Protein AF-A0A6G3WQN5-F1 (afdb_monomer_lite)

InterPro domains:
  IPR000298 Cytochrome c oxidase subunit III-like [PF00510] (1-64)
  IPR000298 Cytochrome c oxidase subunit III-like [PS50253] (1-66)
  IPR013833 Cytochrome c oxidase, subunit III, 4-helical bundle [G3DSA:1.20.120.80] (1-66)
  IPR024791 Cytochrome c oxidase subunit III [PTHR11403] (1-65)
  IPR035973 Cytochrome c oxidase subunit III-like superfamily [SSF81452] (1-64)

Foldseek 3Di:
DVCVLVVVLVVLVVVLVVLQVVLVVVVVVPPDDDPVSVVSNVVSVVSVVVSVVVVVVVCCVPPVVD

Secondary structure (DSSP, 8-state):
-HHHHHHHHHHHHHHHHHHHHHHHHHHHHSSS--HHHHHHHHHHHHHHHHHHHHHHHHHIIIII--

Radius of gyration: 15.22 Å; chains: 1; bounding box: 31×15×43 Å

Sequence (66 aa):
VFYLTTGFHGLHVTGGLIAFLLVLGRTYAAKRFTHDQATAAIVVSYYWHFVDVVWIGLFATIYMIK

Organism: NCBI:txid2706086

pLDDT: mean 80.32, std 8.63, range [48.41, 90.88]

Structure (mmCIF, N/CA/C/O backbone):
data_AF-A0A6G3WQN5-F1
#
_entry.id   AF-A0A6G3WQN5-F1
#
loop_
_atom_site.group_PDB
_atom_site.id
_atom_site.type_symbol
_atom_site.label_atom_id
_atom_site.label_alt_id
_atom_site.label_comp_id
_atom_site.label_asym_id
_atom_site.label_entity_id
_atom_site.label_seq_id
_atom_site.pdbx_PDB_ins_code
_atom_site.Cartn_x
_atom_site.Cartn_y
_atom_site.Cartn_z
_atom_site.occupancy
_atom_site.B_iso_or_equiv
_atom_site.auth_seq_id
_atom_site.auth_comp_id
_atom_site.auth_asym_id
_atom_site.auth_atom_id
_atom_site.pdbx_PDB_model_num
ATOM 1 N N . VAL A 1 1 ? -7.164 -3.175 21.034 1.00 64.62 1 VAL A N 1
ATOM 2 C CA . VAL A 1 1 ? -7.250 -3.825 19.704 1.00 64.62 1 VAL A CA 1
ATOM 3 C C . VAL A 1 1 ? -7.340 -2.808 18.580 1.00 64.62 1 VAL A C 1
ATOM 5 O O . VAL A 1 1 ? -6.340 -2.703 17.895 1.00 64.62 1 VAL A O 1
ATOM 8 N N . PHE A 1 2 ? -8.399 -1.985 18.484 1.00 69.19 2 PHE A N 1
ATOM 9 C CA . PHE A 1 2 ? -8.591 -0.944 17.448 1.00 69.19 2 PHE A CA 1
ATOM 10 C C . PHE A 1 2 ? -7.296 -0.288 16.937 1.00 69.19 2 PHE A C 1
ATOM 12 O O . PHE A 1 2 ? -6.857 -0.615 15.846 1.00 69.19 2 PHE A O 1
ATOM 19 N N . TYR A 1 3 ? -6.622 0.536 17.747 1.00 69.62 3 TYR A N 1
ATOM 20 C CA . TYR A 1 3 ? -5.429 1.286 17.322 1.00 69.62 3 TYR A CA 1
ATOM 21 C C . TYR A 1 3 ? -4.262 0.422 16.824 1.00 69.62 3 TYR A C 1
ATOM 23 O O . TYR A 1 3 ? -3.510 0.860 15.961 1.00 69.62 3 TYR A O 1
ATOM 31 N N . LEU A 1 4 ? -4.119 -0.802 17.336 1.00 77.25 4 LEU A N 1
ATOM 32 C CA . LEU A 1 4 ? -3.028 -1.700 16.963 1.00 77.25 4 LEU A CA 1
ATOM 33 C C . LEU A 1 4 ? -3.316 -2.367 15.609 1.00 77.25 4 LEU A C 1
ATOM 35 O O . LEU A 1 4 ? -2.460 -2.367 14.732 1.00 77.25 4 LEU A O 1
ATOM 39 N N . THR A 1 5 ? -4.551 -2.831 15.394 1.00 76.94 5 THR A N 1
ATOM 40 C CA . THR A 1 5 ? -5.016 -3.356 14.097 1.00 76.94 5 THR A CA 1
ATOM 41 C C . THR A 1 5 ? -5.088 -2.277 13.018 1.00 76.94 5 THR A C 1
ATOM 43 O O . THR A 1 5 ? -4.598 -2.491 11.912 1.00 76.94 5 THR A O 1
ATOM 46 N N . THR A 1 6 ? -5.632 -1.098 13.331 1.00 80.00 6 THR A N 1
ATOM 47 C CA . THR A 1 6 ? -5.730 0.019 12.382 1.00 80.00 6 THR A CA 1
ATOM 48 C C . THR A 1 6 ? -4.348 0.592 12.061 1.00 80.00 6 THR A C 1
ATOM 50 O O . THR A 1 6 ? -4.069 0.906 10.908 1.00 80.00 6 THR A O 1
ATOM 53 N N . GLY A 1 7 ? -3.449 0.667 13.050 1.00 80.31 7 GLY A N 1
ATOM 54 C CA . GLY A 1 7 ? -2.062 1.093 12.848 1.00 80.31 7 GLY A CA 1
ATOM 55 C C . GLY A 1 7 ? -1.265 0.121 11.974 1.00 80.31 7 GLY A C 1
ATOM 56 O O . GLY A 1 7 ? -0.599 0.546 11.033 1.00 80.31 7 GLY A O 1
ATOM 57 N N . PHE A 1 8 ? -1.381 -1.188 12.220 1.00 83.56 8 PHE A N 1
ATOM 58 C CA . PHE A 1 8 ? -0.721 -2.206 11.397 1.00 83.56 8 PHE A CA 1
ATOM 59 C C . PHE A 1 8 ? -1.259 -2.217 9.960 1.00 83.56 8 PHE A C 1
ATOM 61 O O . PHE A 1 8 ? -0.485 -2.333 9.009 1.00 83.56 8 PHE A O 1
ATOM 68 N N . HIS A 1 9 ? -2.569 -2.019 9.794 1.00 83.25 9 HIS A N 1
ATOM 69 C CA . HIS A 1 9 ? -3.185 -1.856 8.484 1.00 83.25 9 HIS A CA 1
ATOM 70 C C . HIS A 1 9 ? -2.668 -0.603 7.755 1.00 83.25 9 HIS A C 1
ATOM 72 O O . HIS A 1 9 ? -2.241 -0.697 6.607 1.00 83.25 9 HIS A O 1
ATOM 78 N N . GLY A 1 10 ? -2.604 0.547 8.433 1.00 83.06 10 GLY A N 1
ATOM 79 C CA . GLY A 1 10 ? -2.051 1.783 7.870 1.00 83.06 10 GLY A CA 1
ATOM 80 C C . GLY A 1 10 ? -0.592 1.648 7.418 1.00 83.06 10 GLY A C 1
ATOM 81 O O . GLY A 1 10 ? -0.221 2.163 6.361 1.00 83.06 10 GLY A O 1
ATOM 82 N N . LEU A 1 11 ? 0.229 0.891 8.156 1.00 88.50 11 LEU A N 1
ATOM 83 C CA . LEU A 1 11 ? 1.594 0.553 7.732 1.00 88.50 11 LEU A CA 1
ATOM 84 C C . LEU A 1 11 ? 1.605 -0.284 6.442 1.00 88.50 11 LEU A C 1
ATOM 86 O O . LEU A 1 11 ? 2.387 0.004 5.536 1.00 88.50 11 LEU A O 1
ATOM 90 N N . HIS A 1 12 ? 0.712 -1.271 6.322 1.00 86.50 12 HIS A N 1
ATOM 91 C CA . HIS A 1 12 ? 0.597 -2.103 5.118 1.00 86.50 12 HIS A CA 1
ATOM 92 C C . HIS A 1 12 ? 0.122 -1.307 3.897 1.00 86.50 12 HIS A C 1
ATOM 94 O O . HIS A 1 12 ? 0.683 -1.479 2.812 1.00 86.50 12 HIS A O 1
ATOM 100 N N . VAL A 1 13 ? -0.853 -0.408 4.075 1.00 88.00 13 VAL A N 1
ATOM 101 C CA . VAL A 1 13 ? -1.331 0.513 3.029 1.00 88.00 13 VAL A CA 1
ATOM 102 C C . VAL A 1 13 ? -0.207 1.438 2.575 1.00 88.00 13 VAL A C 1
ATOM 104 O O . VAL A 1 13 ? 0.014 1.592 1.377 1.00 88.00 13 VAL A O 1
ATOM 107 N N . THR A 1 14 ? 0.554 2.008 3.513 1.00 89.19 14 THR A N 1
ATOM 108 C CA . THR A 1 14 ? 1.682 2.894 3.189 1.00 89.19 14 THR A CA 1
ATOM 109 C C . THR A 1 14 ? 2.759 2.145 2.397 1.00 89.19 14 THR A C 1
ATOM 111 O O . THR A 1 14 ? 3.238 2.649 1.382 1.00 89.19 14 THR A O 1
ATOM 114 N N . GLY A 1 15 ? 3.091 0.911 2.793 1.00 88.69 15 GLY A N 1
ATOM 115 C CA . GLY A 1 15 ? 4.010 0.052 2.038 1.00 88.69 15 GLY A CA 1
ATOM 116 C C . GLY A 1 15 ? 3.502 -0.278 0.629 1.00 88.69 15 GLY A C 1
ATOM 117 O O . GLY A 1 15 ? 4.256 -0.177 -0.340 1.00 88.69 15 GLY A O 1
ATOM 118 N N . GLY A 1 16 ? 2.210 -0.596 0.494 1.00 85.88 16 GLY A N 1
ATOM 119 C CA . GLY A 1 16 ? 1.564 -0.848 -0.798 1.00 85.88 16 GLY A CA 1
ATOM 120 C C . GLY A 1 16 ? 1.537 0.375 -1.711 1.00 85.88 16 GLY A C 1
ATOM 121 O O . GLY A 1 16 ? 1.796 0.262 -2.908 1.00 85.88 16 GLY A O 1
ATOM 122 N N . LEU A 1 17 ? 1.291 1.559 -1.150 1.00 88.50 17 LEU A N 1
ATOM 123 C CA . LEU A 1 17 ? 1.319 2.823 -1.880 1.00 88.50 17 LEU A CA 1
ATOM 124 C C . LEU A 1 17 ? 2.725 3.137 -2.403 1.00 88.50 17 LEU A C 1
ATOM 126 O O . LEU A 1 17 ? 2.870 3.517 -3.562 1.00 88.50 17 LEU A O 1
ATOM 130 N N . ILE A 1 18 ? 3.764 2.929 -1.589 1.00 90.88 18 ILE A N 1
ATOM 131 C CA . ILE A 1 18 ? 5.158 3.117 -2.016 1.00 90.88 18 ILE A CA 1
ATOM 132 C C . ILE A 1 18 ? 5.499 2.157 -3.161 1.00 90.88 18 ILE A C 1
ATOM 134 O O . ILE A 1 18 ? 6.028 2.590 -4.183 1.00 90.88 18 ILE A O 1
ATOM 138 N N . ALA A 1 19 ? 5.156 0.871 -3.038 1.00 85.75 19 ALA A N 1
ATOM 139 C CA . ALA A 1 19 ? 5.377 -0.112 -4.100 1.00 85.75 19 ALA A CA 1
ATOM 140 C C . ALA A 1 19 ? 4.623 0.248 -5.395 1.00 85.75 19 ALA A C 1
ATOM 142 O O . ALA A 1 19 ? 5.175 0.123 -6.490 1.00 85.75 19 ALA A O 1
ATOM 143 N N . PHE A 1 20 ? 3.397 0.763 -5.272 1.00 85.56 20 PHE A N 1
ATOM 144 C CA . PHE A 1 20 ? 2.599 1.247 -6.396 1.00 85.56 20 PHE A CA 1
ATOM 145 C C . PHE A 1 20 ? 3.251 2.437 -7.096 1.00 85.56 20 PHE A C 1
ATOM 147 O O . PHE A 1 20 ? 3.450 2.394 -8.307 1.00 85.56 20 PHE A O 1
ATOM 154 N N . LEU A 1 21 ? 3.672 3.458 -6.346 1.00 87.31 21 LEU A N 1
ATOM 155 C CA . LEU A 1 21 ? 4.379 4.619 -6.892 1.00 87.31 21 LEU A CA 1
ATOM 156 C C . LEU A 1 21 ? 5.704 4.230 -7.559 1.00 87.31 21 LEU A C 1
ATOM 158 O O . LEU A 1 21 ? 6.051 4.787 -8.599 1.00 87.31 21 LEU A O 1
ATOM 162 N N . LEU A 1 22 ? 6.427 3.252 -7.007 1.00 86.38 22 LEU A N 1
ATOM 163 C CA . LEU A 1 22 ? 7.663 2.740 -7.601 1.00 86.38 22 LEU A CA 1
ATOM 164 C C . LEU A 1 22 ? 7.420 2.035 -8.938 1.00 86.38 22 LEU A C 1
ATOM 166 O O . LEU A 1 22 ? 8.162 2.281 -9.889 1.00 86.38 22 LEU A O 1
ATOM 170 N N . VAL A 1 23 ? 6.394 1.184 -9.036 1.00 86.19 23 VAL A N 1
ATOM 171 C CA . VAL A 1 23 ? 6.027 0.552 -10.312 1.00 86.19 23 VAL A CA 1
ATOM 172 C C . VAL A 1 23 ? 5.561 1.601 -11.313 1.00 86.19 23 VAL A C 1
ATOM 174 O O . 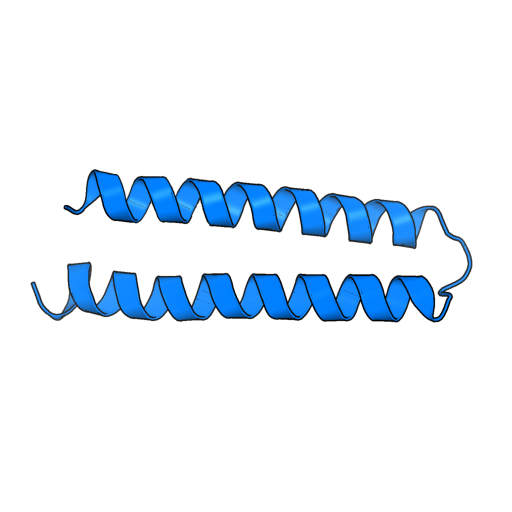VAL A 1 23 ? 6.046 1.616 -12.438 1.00 86.19 23 VAL A O 1
ATOM 177 N N . LEU A 1 24 ? 4.706 2.533 -10.896 1.00 83.94 24 LEU A N 1
ATOM 178 C CA . LEU A 1 24 ? 4.169 3.582 -11.760 1.00 83.94 24 LEU A CA 1
ATOM 17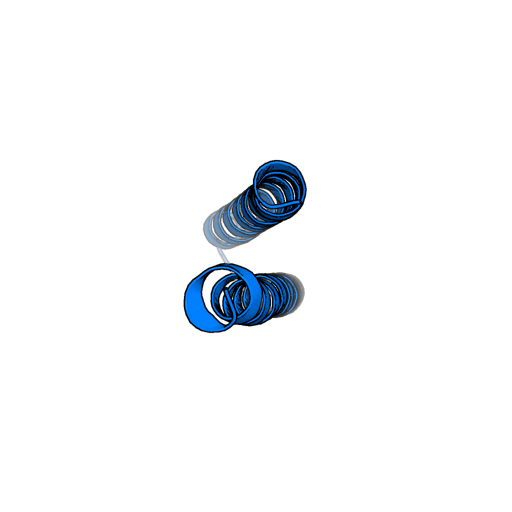9 C C . LEU A 1 24 ? 5.281 4.504 -12.286 1.00 83.94 24 LEU A C 1
ATOM 181 O O . LEU A 1 24 ? 5.329 4.801 -13.479 1.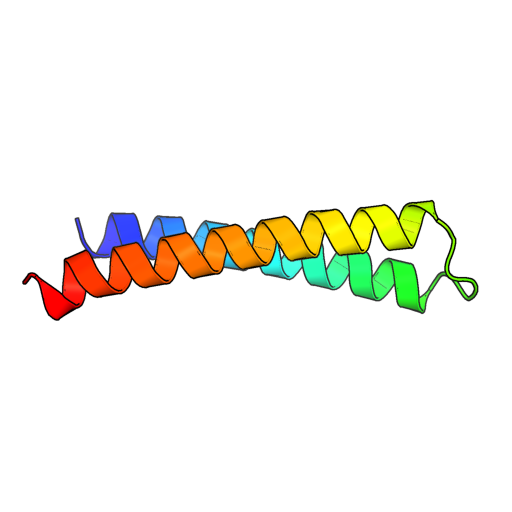00 83.94 24 LEU A O 1
ATOM 185 N N . GLY A 1 25 ? 6.242 4.870 -11.432 1.00 83.50 25 GLY A N 1
ATOM 186 C CA . GLY A 1 25 ? 7.434 5.626 -11.816 1.00 83.50 25 GLY A CA 1
ATOM 187 C C . GLY A 1 25 ? 8.367 4.846 -12.747 1.00 83.50 25 GLY A C 1
ATOM 188 O O . GLY A 1 25 ? 8.836 5.393 -13.746 1.00 83.50 25 GLY A O 1
ATOM 189 N N . ARG A 1 26 ? 8.601 3.552 -12.481 1.00 81.06 26 ARG A N 1
ATOM 190 C CA . ARG A 1 26 ? 9.384 2.684 -13.378 1.00 81.06 26 ARG A CA 1
ATOM 191 C C . ARG A 1 26 ? 8.724 2.527 -14.741 1.00 81.06 26 ARG A C 1
ATOM 193 O O . ARG A 1 26 ? 9.433 2.514 -15.746 1.00 81.06 26 ARG A O 1
ATOM 200 N N . THR A 1 27 ? 7.403 2.423 -14.789 1.00 78.50 27 THR A N 1
ATOM 201 C CA . THR A 1 27 ? 6.646 2.282 -16.033 1.00 78.50 27 THR A CA 1
ATOM 202 C C . THR A 1 27 ? 6.556 3.576 -16.821 1.00 78.50 27 THR A C 1
ATOM 204 O O . THR A 1 27 ? 6.666 3.554 -18.040 1.00 78.50 27 THR A O 1
ATOM 207 N N . TYR A 1 28 ? 6.474 4.719 -16.144 1.00 77.56 28 TYR A N 1
ATOM 208 C CA . TYR A 1 28 ? 6.569 6.017 -16.805 1.00 77.56 28 TYR A CA 1
ATOM 209 C C . TYR A 1 28 ? 7.971 6.274 -17.391 1.00 77.56 28 TYR A C 1
ATOM 211 O O . T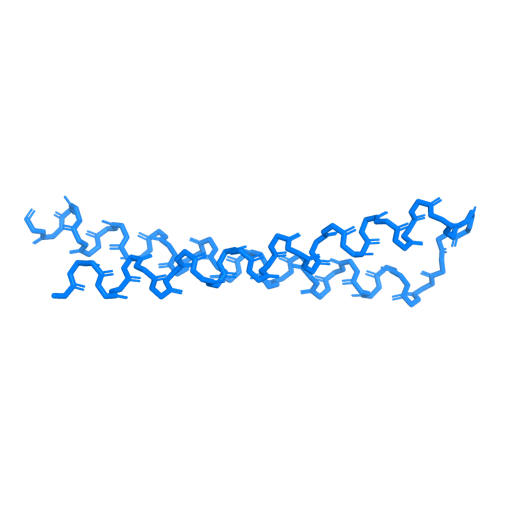YR A 1 28 ? 8.104 6.807 -18.492 1.00 77.56 28 TYR A O 1
ATOM 219 N N . ALA A 1 29 ? 9.031 5.870 -16.679 1.00 76.19 29 ALA A N 1
ATOM 220 C CA . ALA A 1 29 ? 10.414 6.032 -17.133 1.00 76.19 29 ALA A CA 1
ATOM 221 C C . ALA A 1 29 ? 10.796 5.049 -18.256 1.00 76.19 29 ALA A C 1
ATOM 223 O O . ALA A 1 29 ? 11.541 5.397 -19.178 1.00 76.19 29 ALA A O 1
ATOM 224 N N . ALA A 1 30 ? 10.276 3.822 -18.208 1.00 68.19 30 ALA A N 1
ATOM 225 C CA . ALA A 1 30 ? 10.437 2.849 -19.274 1.00 68.19 30 ALA A CA 1
ATOM 226 C C . ALA A 1 30 ? 9.495 3.199 -20.432 1.00 68.19 30 ALA A C 1
ATOM 228 O O . ALA A 1 30 ? 8.367 2.733 -20.513 1.00 68.19 30 ALA A O 1
ATOM 229 N N . LYS A 1 31 ? 9.986 3.989 -21.393 1.00 64.12 31 LYS A N 1
ATOM 230 C CA . LYS A 1 31 ? 9.278 4.355 -22.640 1.00 64.12 31 LYS A CA 1
ATOM 231 C C . LYS A 1 31 ? 8.680 3.174 -23.438 1.00 64.12 31 LYS A C 1
ATOM 233 O O . LYS A 1 31 ? 7.965 3.408 -24.410 1.00 64.12 31 LYS A O 1
ATOM 238 N N . ARG A 1 32 ? 8.989 1.921 -23.084 1.00 63.94 32 ARG A N 1
ATOM 239 C CA . ARG A 1 32 ? 8.355 0.704 -23.603 1.00 63.94 32 ARG A CA 1
ATOM 240 C C . ARG A 1 32 ? 7.845 -0.151 -22.447 1.00 63.94 32 ARG A C 1
ATOM 242 O O . ARG A 1 32 ? 8.631 -0.552 -21.594 1.00 63.94 32 ARG A O 1
ATOM 249 N N . PHE A 1 33 ? 6.564 -0.502 -22.504 1.00 65.50 33 PHE A N 1
ATOM 250 C CA . PHE A 1 33 ? 5.969 -1.537 -21.663 1.00 65.50 33 PHE A CA 1
ATOM 251 C C . PHE A 1 33 ? 6.570 -2.901 -22.022 1.00 65.50 33 PHE A C 1
ATOM 253 O O . PHE A 1 33 ? 6.189 -3.536 -23.005 1.00 65.50 33 PHE A O 1
ATOM 260 N N . THR A 1 34 ? 7.549 -3.341 -21.242 1.00 74.88 34 THR A N 1
ATOM 261 C CA . THR A 1 34 ? 8.088 -4.702 -21.303 1.00 74.88 34 THR A CA 1
ATOM 262 C C . THR A 1 34 ? 7.246 -5.655 -20.457 1.00 74.88 34 THR A C 1
ATOM 264 O O . THR A 1 34 ? 6.599 -5.249 -19.492 1.00 74.88 34 THR A O 1
ATOM 267 N N . HIS A 1 35 ? 7.284 -6.947 -20.797 1.00 75.75 35 HIS A N 1
ATOM 268 C CA . HIS A 1 35 ? 6.570 -8.005 -20.067 1.00 75.75 35 HIS A CA 1
ATOM 269 C C . HIS A 1 35 ? 6.893 -8.007 -18.562 1.00 75.75 35 HIS A C 1
ATOM 271 O O . HIS A 1 35 ? 6.009 -8.213 -17.740 1.00 75.75 35 HIS A O 1
ATOM 277 N N . ASP A 1 36 ? 8.139 -7.693 -18.202 1.00 77.00 36 ASP A N 1
ATOM 278 C CA . ASP A 1 36 ? 8.589 -7.570 -16.812 1.00 77.00 36 ASP A CA 1
ATOM 279 C C . ASP A 1 36 ? 7.824 -6.485 -16.029 1.00 77.00 36 ASP A C 1
ATOM 281 O O . ASP A 1 36 ? 7.411 -6.694 -14.890 1.00 77.00 36 ASP A O 1
ATOM 285 N N . GLN A 1 37 ? 7.532 -5.348 -16.669 1.00 78.31 37 GLN A N 1
ATOM 286 C CA . GLN A 1 37 ? 6.758 -4.279 -16.042 1.00 78.31 37 GLN A CA 1
ATOM 287 C C . GLN A 1 37 ? 5.273 -4.603 -15.932 1.00 78.31 37 GLN A C 1
ATOM 289 O O . GLN A 1 37 ? 4.647 -4.233 -14.941 1.00 78.31 37 GLN A O 1
ATOM 294 N N . ALA A 1 38 ? 4.719 -5.318 -16.915 1.00 80.00 38 ALA A N 1
ATOM 295 C CA . ALA A 1 38 ? 3.358 -5.832 -16.821 1.00 80.00 38 ALA A CA 1
ATOM 296 C C . ALA A 1 38 ? 3.231 -6.800 -15.634 1.00 80.00 38 ALA A C 1
ATOM 298 O O . ALA A 1 38 ? 2.325 -6.647 -14.820 1.00 80.00 38 ALA A O 1
ATOM 299 N N . THR A 1 39 ? 4.185 -7.721 -15.464 1.00 82.38 39 THR A N 1
ATOM 300 C CA . THR A 1 39 ? 4.234 -8.627 -14.307 1.00 82.38 39 THR A CA 1
ATOM 301 C C . THR A 1 39 ? 4.354 -7.859 -12.992 1.00 82.38 39 THR A C 1
ATOM 303 O O . THR A 1 39 ? 3.587 -8.118 -12.067 1.00 82.38 39 THR A O 1
ATOM 306 N N . ALA A 1 40 ? 5.255 -6.875 -12.904 1.00 82.75 40 ALA A N 1
ATOM 307 C CA . ALA A 1 40 ? 5.407 -6.051 -11.705 1.00 82.75 40 ALA A CA 1
ATOM 308 C C . ALA A 1 40 ? 4.116 -5.285 -11.353 1.00 82.75 40 ALA A C 1
ATOM 310 O O . ALA A 1 40 ? 3.719 -5.253 -10.188 1.00 82.75 40 ALA A O 1
ATOM 311 N N . ALA A 1 41 ? 3.428 -4.721 -12.349 1.00 83.19 41 ALA A N 1
ATOM 312 C CA . ALA A 1 41 ? 2.145 -4.046 -12.162 1.00 83.19 41 ALA A CA 1
ATOM 313 C C . ALA A 1 41 ? 1.034 -5.004 -11.718 1.00 83.19 41 ALA A C 1
ATOM 315 O O . ALA A 1 41 ? 0.274 -4.667 -10.811 1.00 83.19 41 ALA A O 1
ATOM 316 N N . ILE A 1 42 ? 0.969 -6.208 -12.292 1.00 86.19 42 ILE A N 1
ATOM 317 C CA . ILE A 1 42 ? 0.002 -7.240 -11.900 1.00 86.19 42 ILE A CA 1
ATOM 318 C C . ILE A 1 42 ? 0.232 -7.662 -10.446 1.00 86.19 42 ILE A C 1
ATOM 320 O O . ILE A 1 42 ? -0.710 -7.679 -9.658 1.00 86.19 42 ILE A O 1
ATOM 324 N N . VAL A 1 43 ? 1.475 -7.953 -10.057 1.00 87.62 43 VAL A N 1
ATOM 325 C CA . VAL A 1 43 ? 1.805 -8.372 -8.684 1.00 87.62 43 VAL A CA 1
ATOM 326 C C . VAL A 1 43 ? 1.457 -7.278 -7.674 1.00 87.62 43 VAL A C 1
ATOM 328 O O . VAL A 1 43 ? 0.843 -7.559 -6.644 1.00 87.62 43 VAL A O 1
ATOM 331 N N . VAL A 1 44 ? 1.792 -6.021 -7.973 1.00 87.19 44 VAL A N 1
ATOM 332 C CA . VAL A 1 44 ? 1.447 -4.894 -7.099 1.00 87.19 44 VAL A CA 1
ATOM 333 C C . VAL A 1 44 ? -0.064 -4.650 -7.049 1.00 87.19 44 VAL A C 1
ATOM 335 O O . VAL A 1 44 ? -0.586 -4.340 -5.980 1.00 87.19 44 VAL A O 1
ATOM 338 N N . SER A 1 45 ? -0.782 -4.841 -8.157 1.00 86.50 45 SER A N 1
ATOM 339 C CA . SER A 1 45 ? -2.248 -4.790 -8.179 1.00 86.50 45 SER A CA 1
ATOM 340 C C . SER A 1 45 ? -2.861 -5.867 -7.277 1.00 86.50 45 SER A C 1
ATOM 342 O O . SER A 1 45 ? -3.723 -5.545 -6.460 1.00 86.50 45 SER A O 1
ATOM 344 N N . TYR A 1 46 ? -2.367 -7.109 -7.330 1.00 88.75 46 TYR A N 1
ATOM 345 C CA . TYR A 1 46 ? -2.803 -8.175 -6.421 1.00 88.75 46 TYR A CA 1
ATOM 346 C C . TYR A 1 46 ? -2.526 -7.844 -4.950 1.00 88.75 46 TYR A C 1
ATOM 348 O O . TYR A 1 46 ? -3.389 -8.077 -4.104 1.00 88.75 46 TYR A O 1
ATOM 356 N N . TYR A 1 47 ? -1.363 -7.262 -4.637 1.00 87.88 47 TYR A N 1
ATOM 357 C CA . TYR A 1 47 ? -1.054 -6.810 -3.276 1.00 87.88 47 TYR A CA 1
ATOM 358 C C . TYR A 1 47 ? -2.044 -5.739 -2.797 1.00 87.88 47 TYR A C 1
ATOM 360 O O . TYR A 1 47 ? -2.544 -5.814 -1.676 1.00 87.88 47 TYR A O 1
ATOM 368 N N . TRP A 1 48 ? -2.381 -4.775 -3.654 1.00 87.12 48 TRP A N 1
ATOM 369 C CA . TRP A 1 48 ? -3.360 -3.736 -3.333 1.00 87.12 48 TRP A CA 1
ATOM 370 C C . TRP A 1 48 ? -4.758 -4.300 -3.069 1.00 87.12 48 TRP A C 1
ATOM 372 O O . TRP A 1 48 ? -5.387 -3.931 -2.079 1.00 87.12 48 TRP A O 1
ATOM 382 N N . HIS A 1 49 ? -5.221 -5.241 -3.895 1.00 88.75 49 HIS A N 1
ATOM 383 C CA . HIS A 1 49 ? -6.506 -5.908 -3.675 1.00 88.75 49 HIS A CA 1
ATOM 384 C C . HIS A 1 49 ? -6.529 -6.730 -2.384 1.00 88.75 49 HIS A C 1
ATOM 386 O O . HIS A 1 49 ? -7.533 -6.729 -1.676 1.00 88.75 49 HIS A O 1
ATOM 392 N N . PHE A 1 50 ? -5.426 -7.396 -2.034 1.00 87.56 50 PHE A N 1
ATOM 393 C CA . PHE A 1 50 ? -5.317 -8.095 -0.755 1.00 87.56 50 PHE A CA 1
ATOM 394 C C . PHE A 1 50 ? -5.469 -7.133 0.433 1.00 87.56 50 PHE A C 1
ATOM 396 O O . PHE A 1 50 ? -6.230 -7.415 1.359 1.00 87.56 50 PHE A O 1
ATOM 403 N N . VAL A 1 51 ? -4.787 -5.984 0.389 1.00 88.06 51 VAL A N 1
ATOM 404 C CA . VAL A 1 51 ? -4.882 -4.959 1.438 1.00 88.06 51 VAL A CA 1
ATOM 405 C C . VAL A 1 51 ? -6.318 -4.440 1.574 1.00 88.06 51 VAL A C 1
ATOM 407 O O . VAL A 1 51 ? -6.803 -4.319 2.698 1.00 88.06 51 VAL A O 1
ATOM 410 N N . ASP A 1 52 ? -7.013 -4.205 0.459 1.00 86.31 52 ASP A N 1
ATOM 411 C CA . ASP A 1 52 ? -8.406 -3.740 0.448 1.00 86.31 52 ASP A CA 1
ATOM 412 C C . ASP A 1 52 ? -9.381 -4.774 1.045 1.00 86.31 52 ASP A C 1
ATOM 414 O O . ASP A 1 52 ? -10.184 -4.451 1.919 1.00 86.31 52 ASP A O 1
ATOM 418 N N . VAL A 1 53 ? -9.252 -6.055 0.683 1.00 89.44 53 VAL A N 1
ATOM 419 C CA . VAL A 1 53 ? -10.085 -7.134 1.253 1.00 89.44 53 VAL A CA 1
ATOM 420 C C . VAL A 1 53 ? -9.875 -7.268 2.763 1.00 89.44 53 VAL A C 1
ATOM 422 O O . VAL A 1 53 ? -10.843 -7.380 3.522 1.00 89.44 53 VAL A O 1
ATOM 425 N N . VAL A 1 54 ? -8.618 -7.228 3.220 1.00 85.62 54 VAL A N 1
ATOM 426 C CA . VAL A 1 54 ? -8.297 -7.254 4.654 1.00 85.62 54 VAL A CA 1
ATOM 427 C C . VAL A 1 54 ? -8.908 -6.043 5.358 1.00 85.62 54 VAL A C 1
ATOM 429 O O . VAL A 1 54 ? -9.434 -6.195 6.461 1.00 85.62 54 VAL A O 1
ATOM 432 N N . TRP A 1 55 ? -8.891 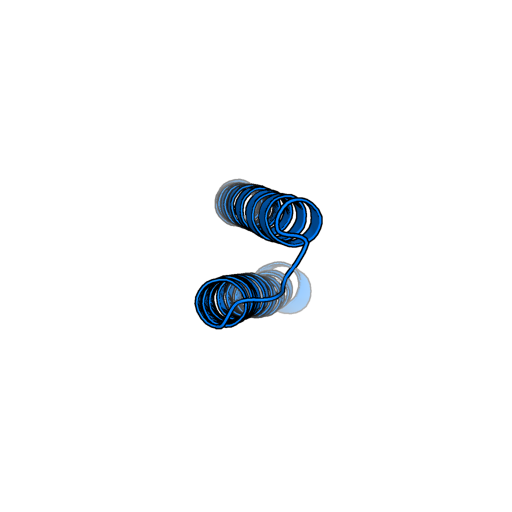-4.864 4.725 1.00 82.94 55 TRP A N 1
ATOM 433 C CA . TRP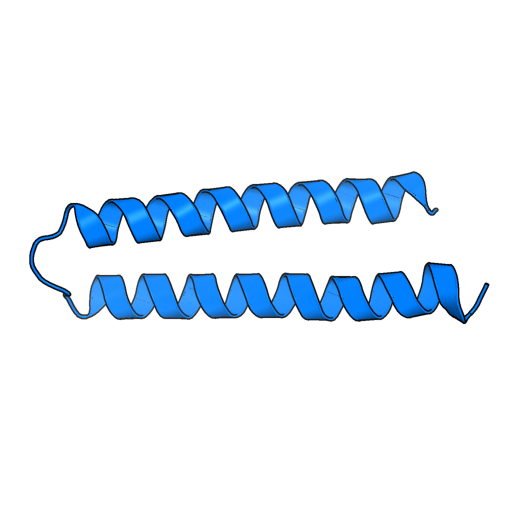 A 1 55 ? -9.504 -3.659 5.277 1.00 82.94 55 TRP A CA 1
ATOM 434 C C . TRP A 1 55 ? -11.010 -3.792 5.440 1.00 82.94 55 TRP A C 1
ATOM 436 O O . TRP A 1 55 ? -11.524 -3.492 6.512 1.00 82.94 55 TRP A O 1
ATOM 446 N N . ILE A 1 56 ? -11.712 -4.281 4.417 1.00 84.69 56 ILE A N 1
ATOM 447 C CA . ILE A 1 56 ? -13.165 -4.477 4.460 1.00 84.69 56 ILE A CA 1
ATOM 448 C C . ILE A 1 56 ? -13.538 -5.436 5.599 1.00 84.69 56 ILE A C 1
ATOM 450 O O . ILE A 1 56 ? -14.450 -5.146 6.374 1.00 84.69 56 ILE A O 1
ATOM 454 N N . GLY A 1 57 ? -12.798 -6.539 5.761 1.00 84.19 57 GLY A N 1
ATOM 455 C CA . GLY A 1 57 ? -13.003 -7.479 6.866 1.00 84.19 57 GLY A CA 1
ATOM 456 C C . GLY A 1 57 ? -12.752 -6.851 8.243 1.00 84.19 57 GLY A C 1
ATOM 457 O O . GLY A 1 57 ? -13.552 -7.038 9.164 1.00 84.19 57 GLY A O 1
ATOM 458 N N . LEU A 1 58 ? -11.677 -6.065 8.381 1.00 80.88 58 LEU A N 1
ATOM 459 C CA . LEU A 1 58 ? -11.350 -5.317 9.601 1.00 80.88 58 LEU A CA 1
ATOM 460 C C . LEU A 1 58 ? -12.402 -4.253 9.923 1.00 80.88 58 LEU A C 1
ATOM 462 O O . LEU A 1 58 ? -12.828 -4.139 11.068 1.00 80.88 58 LEU A O 1
ATOM 466 N N . PHE A 1 59 ? -12.852 -3.500 8.922 1.00 79.06 59 PHE A N 1
ATOM 467 C CA . PHE A 1 59 ? -13.881 -2.480 9.063 1.00 79.06 59 PHE A CA 1
ATOM 468 C C . PHE A 1 59 ? -15.208 -3.109 9.495 1.00 79.06 59 PHE A C 1
ATOM 470 O O . PHE A 1 59 ? -15.794 -2.663 10.475 1.00 79.06 59 PHE A O 1
ATOM 477 N N . ALA A 1 60 ? -15.636 -4.202 8.856 1.00 80.56 60 ALA A N 1
ATOM 478 C CA . ALA A 1 60 ? -16.836 -4.934 9.257 1.00 80.56 60 ALA A CA 1
ATOM 479 C C . ALA A 1 60 ? -16.732 -5.475 10.698 1.00 80.56 60 ALA A C 1
ATOM 481 O O . ALA A 1 60 ? -17.634 -5.280 11.509 1.00 80.56 60 ALA A O 1
ATOM 482 N N . THR A 1 61 ? -15.614 -6.099 11.073 1.00 76.94 61 THR A N 1
ATOM 483 C CA . THR A 1 61 ? -15.448 -6.640 12.437 1.00 76.94 61 THR A CA 1
ATOM 484 C C . THR A 1 61 ? -15.347 -5.562 13.516 1.00 76.94 61 THR A C 1
ATOM 486 O O . THR A 1 61 ? -15.830 -5.770 14.626 1.00 76.94 61 THR A O 1
ATOM 489 N N . ILE A 1 62 ? -14.744 -4.411 13.218 1.00 73.44 62 ILE A N 1
ATOM 490 C CA . ILE A 1 62 ? -14.538 -3.332 14.191 1.00 73.44 62 ILE A CA 1
ATOM 491 C C . ILE A 1 62 ? -15.732 -2.377 14.294 1.00 73.44 62 ILE A C 1
ATOM 493 O O . ILE A 1 62 ? -16.022 -1.920 15.399 1.00 73.44 62 ILE A O 1
ATOM 497 N N . TYR A 1 63 ? -16.368 -2.032 13.171 1.00 68.69 63 TYR A N 1
ATOM 498 C CA . TYR A 1 63 ? -17.430 -1.021 13.103 1.00 68.69 63 TYR A CA 1
ATOM 499 C C . TYR A 1 63 ? -18.842 -1.605 12.980 1.00 68.69 63 TYR A C 1
ATOM 501 O O . TYR A 1 63 ? -19.788 -0.897 13.301 1.00 68.69 63 TYR A O 1
ATOM 509 N N . MET A 1 64 ? -19.007 -2.844 12.495 1.00 61.75 64 MET A N 1
ATOM 510 C CA . MET A 1 64 ? -20.331 -3.436 12.229 1.00 61.75 64 MET A CA 1
ATOM 511 C C . MET A 1 64 ? -20.718 -4.535 13.230 1.00 61.75 64 MET A C 1
ATOM 513 O O . MET A 1 64 ? -21.899 -4.722 13.497 1.00 61.75 64 MET A O 1
ATOM 517 N N . ILE A 1 65 ? -19.741 -5.268 13.777 1.00 60.97 65 ILE A N 1
ATOM 518 C CA . ILE A 1 65 ? -19.966 -6.329 14.783 1.00 60.97 65 ILE A CA 1
ATOM 519 C C . ILE A 1 65 ? -19.759 -5.807 16.219 1.00 60.97 65 ILE A C 1
ATOM 521 O O . ILE A 1 65 ? -20.063 -6.506 17.186 1.00 60.97 65 ILE A O 1
ATOM 525 N N . LYS A 1 66 ? -19.276 -4.570 16.368 1.00 48.41 66 LYS A N 1
ATOM 526 C CA . LYS A 1 66 ? -19.209 -3.880 17.654 1.00 48.41 66 LYS A CA 1
ATOM 527 C C . LYS A 1 66 ? -20.417 -2.982 17.873 1.00 48.41 66 LYS A C 1
ATOM 529 O O . LYS A 1 66 ? -20.775 -2.264 16.918 1.00 48.41 66 LYS A O 1
#